Protein AF-A0A920IP19-F1 (afdb_monomer_lite)

pLDDT: mean 80.41, std 13.45, range [38.03, 95.06]

Radius of gyration: 24.09 Å; chains: 1; bounding box: 68×54×55 Å

Sequence (171 aa):
MYKKINLKFLLFSILLLFLLFLPNIFTTSFALTLFSKMGVLIIFSVAYNMLLGQAGLLSFGHAIYFGLAGYASIHILSAINESYLPSLPLILLPFIGAFVGLMLGICIGYLSTKRLGTAFAMISLGFCELVTALTLIFVVFLMVKTAYKLTGLQEMNFLALLMDHKVKFII

Foldseek 3Di:
DDDPDPVVVVVVVVVVVVLVCVCVVDVDPVVVVVSVVVVVVVVVVVVVCCCQPPVLADAPLLVVLLVQLVVQLVVVVVCVVVVNDPDDPNVCSSVSSNVSSVVVCCVLVVVLVVDGHVSSHVSNVVVVVVVVVVVVVVVLVVVVVVCCVPPVDPDDDSVVVVPPCVPPDPD

Secondary structure (DSSP, 8-state):
------HHHHHHHHHHHHHHHHHHH--SHHHHHHHHHHHHHHHHHHHHHHIIIII-----THHHHHHHHHHHHHHHHHHHHTTSS----GGGHHHHHHHHHHHHHHHHHHHHTTS-THHHHHHHHHHHHHHHHHHHHHHHHHHHHHHHHHH------HHHHHHSTT-----

Structure (mmCIF, N/CA/C/O backbone):
data_AF-A0A920IP19-F1
#
_entry.id   AF-A0A920IP19-F1
#
loop_
_atom_site.group_PDB
_atom_site.id
_atom_site.type_symbol
_atom_site.label_atom_id
_atom_site.label_alt_id
_atom_site.label_comp_id
_atom_site.label_asym_id
_atom_site.label_entity_id
_atom_site.label_seq_id
_atom_site.pdbx_PDB_ins_code
_atom_site.Cartn_x
_atom_site.Cartn_y
_atom_site.Cartn_z
_atom_site.occupancy
_atom_site.B_iso_or_equiv
_atom_site.auth_seq_id
_atom_site.auth_comp_id
_atom_site.auth_asym_id
_atom_site.auth_atom_id
_atom_site.pdbx_PDB_model_num
ATOM 1 N N . MET A 1 1 ? -34.176 34.229 25.012 1.00 43.38 1 MET A N 1
ATOM 2 C CA . MET A 1 1 ? -34.260 33.041 24.131 1.00 43.38 1 MET A CA 1
ATOM 3 C C . MET A 1 1 ? -32.846 32.637 23.690 1.00 43.38 1 MET A C 1
ATOM 5 O O . MET A 1 1 ? -32.474 32.844 22.544 1.00 43.38 1 MET A O 1
ATOM 9 N N . TYR A 1 2 ? -32.016 32.125 24.612 1.00 51.53 2 TYR A N 1
ATOM 10 C CA . TYR A 1 2 ? -30.640 31.699 24.305 1.00 51.53 2 TYR A CA 1
ATOM 11 C C . TYR A 1 2 ? -30.655 30.238 23.841 1.00 51.53 2 TYR A C 1
ATOM 13 O O . TYR A 1 2 ? -30.931 29.321 24.612 1.00 51.53 2 TYR A O 1
ATOM 21 N N . LYS A 1 3 ? -30.411 30.039 22.545 1.00 60.28 3 LYS A N 1
ATOM 22 C CA . LYS A 1 3 ? -30.311 28.734 21.886 1.00 60.28 3 LYS A CA 1
ATOM 23 C C . LYS A 1 3 ? -29.105 27.987 22.477 1.00 60.28 3 LYS A C 1
ATOM 25 O O . LYS A 1 3 ? -27.992 28.502 22.404 1.00 60.28 3 LYS A O 1
ATOM 30 N N . LYS A 1 4 ? -29.312 26.799 23.070 1.00 63.22 4 LYS A N 1
ATOM 31 C CA . LYS A 1 4 ? -28.232 25.892 23.517 1.00 63.22 4 LYS A CA 1
ATOM 32 C C . LYS A 1 4 ? -27.395 25.488 22.298 1.00 63.22 4 LYS A C 1
ATOM 34 O O . LYS A 1 4 ? -27.686 24.502 21.628 1.00 63.22 4 LYS A O 1
ATOM 39 N N . ILE A 1 5 ? -26.379 26.280 21.977 1.00 68.62 5 ILE A N 1
ATOM 40 C CA . ILE A 1 5 ? -25.329 25.879 21.047 1.00 68.62 5 ILE A CA 1
ATOM 41 C C . ILE A 1 5 ? -24.581 24.721 21.702 1.00 68.62 5 ILE A C 1
ATOM 43 O O . ILE A 1 5 ? -24.137 24.816 22.847 1.00 68.62 5 ILE A O 1
ATOM 47 N N . ASN A 1 6 ? -24.491 23.598 20.992 1.00 76.19 6 ASN A N 1
ATOM 48 C CA . ASN A 1 6 ? -23.743 22.439 21.453 1.00 76.19 6 ASN A CA 1
ATOM 49 C C . ASN A 1 6 ? -22.265 22.829 21.567 1.00 76.19 6 ASN A C 1
ATOM 51 O O . ASN A 1 6 ? -21.564 22.906 20.561 1.00 76.19 6 ASN A O 1
ATOM 55 N N . LEU A 1 7 ? -21.799 23.056 22.799 1.00 80.06 7 LEU A N 1
ATOM 56 C CA . LEU A 1 7 ? -20.438 23.504 23.114 1.00 80.06 7 LEU A CA 1
ATOM 57 C C . LEU A 1 7 ? -19.366 22.638 22.427 1.00 80.06 7 LEU A C 1
ATOM 59 O O . LEU A 1 7 ? -18.363 23.158 21.958 1.00 80.06 7 LEU A O 1
ATOM 63 N N . LYS A 1 8 ? -19.628 21.331 22.277 1.00 83.44 8 LYS A N 1
ATOM 64 C CA . LYS A 1 8 ? -18.767 20.374 21.560 1.00 83.44 8 LYS A CA 1
ATOM 65 C C . LYS A 1 8 ? -18.594 20.706 20.072 1.00 83.44 8 LYS A C 1
ATOM 67 O O . LYS A 1 8 ? -17.487 20.609 19.559 1.00 83.44 8 LYS A O 1
ATOM 72 N N . PHE A 1 9 ? -19.664 21.120 19.390 1.00 82.06 9 PHE A N 1
ATOM 73 C CA . PHE A 1 9 ? -19.606 21.515 17.978 1.00 82.06 9 PHE A CA 1
ATOM 74 C C . PHE A 1 9 ? -18.869 22.843 17.794 1.00 82.06 9 PHE A C 1
ATOM 76 O O . PHE A 1 9 ? -18.100 22.983 16.847 1.00 82.06 9 PHE A O 1
ATOM 83 N N . LEU A 1 10 ? -19.049 23.788 18.723 1.00 85.44 10 LEU A N 1
ATOM 84 C CA . LEU A 1 10 ? -18.297 25.044 18.727 1.00 85.44 10 LEU A CA 1
ATOM 85 C C . LEU A 1 10 ? -16.789 24.778 18.886 1.00 85.44 10 LEU A C 1
ATOM 87 O O . LEU A 1 10 ? -15.984 25.297 18.119 1.00 85.44 10 LEU A O 1
ATOM 91 N N . LEU A 1 11 ? -16.422 23.918 19.841 1.00 85.69 11 LEU A N 1
ATOM 92 C CA . LEU A 1 11 ? -15.033 23.538 20.112 1.00 85.69 11 LEU A CA 1
ATOM 93 C C . LEU A 1 11 ? -14.391 22.823 18.915 1.00 85.69 11 LEU A C 1
ATOM 95 O O . LEU A 1 11 ? -13.264 23.138 18.545 1.00 85.69 11 LEU A O 1
ATOM 99 N N . PHE A 1 12 ? -15.125 21.913 18.266 1.00 86.06 12 PHE A N 1
ATOM 100 C CA . PHE A 1 12 ? -14.654 21.217 17.067 1.00 86.06 12 PHE A CA 1
ATOM 101 C C . PHE A 1 12 ? -14.458 22.174 15.884 1.00 86.06 12 PHE A C 1
ATOM 103 O O . PHE A 1 12 ? -13.456 22.092 15.181 1.00 86.06 12 PHE A O 1
ATOM 110 N N . SER A 1 13 ? -15.379 23.124 15.695 1.00 83.94 13 SER A N 1
ATOM 111 C CA . SER A 1 13 ? -15.277 24.128 14.632 1.00 83.94 13 SER A CA 1
ATOM 112 C C . SER A 1 13 ? -14.092 25.076 14.837 1.00 83.94 13 SER A C 1
ATOM 114 O O . SER A 1 13 ? -13.433 25.439 13.867 1.00 83.94 13 SER A O 1
ATOM 116 N N . ILE A 1 14 ? -13.803 25.459 16.085 1.00 88.62 14 ILE A N 1
ATOM 117 C CA . ILE A 1 14 ? -12.638 26.285 16.442 1.00 88.62 14 ILE A CA 1
ATOM 118 C C . ILE A 1 14 ? -11.333 25.521 16.196 1.00 88.62 14 ILE A C 1
ATOM 120 O O . ILE A 1 14 ? -10.408 26.069 15.599 1.00 88.62 14 ILE A O 1
ATOM 124 N N . LEU A 1 15 ? -11.273 24.248 16.597 1.00 85.25 15 LEU A N 1
ATOM 125 C CA . LEU A 1 15 ? -10.119 23.381 16.357 1.00 85.25 15 LEU A CA 1
ATOM 126 C C . LEU A 1 15 ? -9.844 23.200 14.855 1.00 85.25 15 LEU A C 1
ATOM 128 O O . LEU A 1 15 ? -8.697 23.288 14.426 1.00 85.25 15 LEU A O 1
ATOM 132 N N . LEU A 1 16 ? -10.892 22.980 14.054 1.00 85.12 16 LEU A N 1
ATOM 133 C CA . LEU A 1 16 ? -10.784 22.810 12.603 1.00 85.12 16 LEU A CA 1
ATOM 134 C C . LEU A 1 16 ? -10.235 24.074 11.929 1.00 85.12 16 LEU A C 1
ATOM 136 O O . LEU A 1 16 ? -9.353 23.996 11.075 1.00 85.12 16 LEU A O 1
ATOM 140 N N . LEU A 1 17 ? -10.736 25.241 12.343 1.00 85.25 17 LEU A N 1
ATOM 141 C CA . LEU A 1 17 ? -10.281 26.525 11.826 1.00 85.25 17 LEU A CA 1
ATOM 142 C C . LEU A 1 17 ? -8.814 26.774 12.202 1.00 85.25 17 LEU A C 1
ATOM 144 O O . LEU A 1 17 ? -8.016 27.139 11.346 1.00 85.25 17 LEU A O 1
ATOM 148 N N . PHE A 1 18 ? -8.428 26.492 13.448 1.00 85.25 18 PHE A N 1
ATOM 149 C CA . PHE A 1 18 ? -7.038 26.593 13.893 1.00 85.25 18 PHE A CA 1
ATOM 150 C C . PHE A 1 18 ? -6.095 25.698 13.068 1.00 85.25 18 PHE A C 1
ATOM 152 O O . PHE A 1 18 ? -5.026 26.142 12.650 1.00 85.25 18 PHE A O 1
ATOM 159 N N . LEU A 1 19 ? -6.512 24.465 12.763 1.00 81.81 19 LEU A N 1
ATOM 160 C CA . LEU A 1 19 ? -5.724 23.521 11.967 1.00 81.81 19 LEU A CA 1
ATOM 161 C C . LEU A 1 19 ? -5.534 23.981 10.507 1.00 81.81 19 LEU A C 1
ATOM 163 O O . LEU A 1 19 ? -4.466 23.771 9.937 1.00 81.81 19 LEU A O 1
ATOM 167 N N . LEU A 1 20 ? -6.543 24.633 9.916 1.00 82.38 20 LEU A N 1
ATOM 168 C CA . LEU A 1 20 ? -6.489 25.192 8.556 1.00 82.38 20 LEU A CA 1
ATOM 169 C C . LEU A 1 20 ? -5.565 26.411 8.445 1.00 82.38 20 LEU A C 1
ATOM 171 O O . LEU A 1 20 ? -4.951 26.618 7.401 1.00 82.38 20 LEU A O 1
ATOM 175 N N . PHE A 1 21 ? -5.451 27.206 9.509 1.00 83.75 21 PHE A N 1
ATOM 176 C CA . PHE A 1 21 ? -4.570 28.377 9.543 1.00 83.75 21 PHE A CA 1
ATOM 177 C C . PHE A 1 21 ? -3.110 28.036 9.872 1.00 83.75 21 PHE A C 1
ATOM 179 O O . PHE A 1 21 ? -2.212 28.810 9.538 1.00 83.75 21 PHE A O 1
ATOM 186 N N . LEU A 1 22 ? -2.849 26.868 10.464 1.00 76.69 22 LEU A N 1
ATOM 187 C CA . LEU A 1 22 ? -1.506 26.408 10.821 1.00 76.69 22 LEU A CA 1
ATOM 188 C C . LEU A 1 22 ? -0.469 26.403 9.675 1.00 76.69 22 LEU A C 1
ATOM 190 O O . LEU A 1 22 ? 0.633 26.910 9.898 1.00 76.69 22 LEU A O 1
ATOM 194 N N . PRO A 1 23 ? -0.762 25.896 8.456 1.00 79.50 23 PRO A N 1
ATOM 195 C CA . PRO A 1 23 ? 0.212 25.904 7.359 1.00 79.50 23 PRO A CA 1
ATOM 196 C C . PRO A 1 23 ? 0.594 27.313 6.885 1.00 79.50 23 PRO A C 1
ATOM 198 O O . PRO A 1 23 ? 1.633 27.471 6.256 1.00 79.50 23 PRO A O 1
ATOM 201 N N . ASN A 1 24 ? -0.207 28.336 7.195 1.00 78.06 24 ASN A N 1
ATOM 202 C CA . ASN A 1 24 ? 0.065 29.714 6.785 1.00 78.06 24 ASN A CA 1
ATOM 203 C C . ASN A 1 24 ? 1.018 30.449 7.753 1.00 78.06 24 ASN A C 1
ATOM 205 O O . ASN A 1 24 ? 1.578 31.484 7.407 1.00 78.06 24 ASN A O 1
ATOM 209 N N . ILE A 1 25 ? 1.202 29.919 8.969 1.00 78.50 25 ILE A N 1
ATOM 210 C CA . ILE A 1 25 ? 2.067 30.493 10.016 1.00 78.50 25 ILE A CA 1
ATOM 211 C C . ILE A 1 25 ? 3.490 29.921 9.913 1.00 78.50 25 ILE A C 1
ATOM 213 O O . ILE A 1 25 ? 4.471 30.617 10.173 1.00 78.50 25 ILE A O 1
ATOM 217 N N . PHE A 1 26 ? 3.615 28.655 9.507 1.00 74.00 26 PHE A N 1
ATOM 218 C CA . PHE A 1 26 ? 4.893 27.962 9.368 1.00 74.00 26 PHE A CA 1
ATOM 219 C C . PHE A 1 26 ? 5.327 27.910 7.900 1.00 74.00 26 PHE A C 1
ATOM 221 O O . PHE A 1 26 ? 4.956 26.993 7.177 1.00 74.00 26 PHE A O 1
ATOM 228 N N . THR A 1 27 ? 6.141 28.873 7.460 1.00 77.25 27 THR A N 1
ATOM 229 C CA . THR A 1 27 ? 6.584 29.003 6.055 1.00 77.25 27 THR A CA 1
ATOM 230 C C . THR A 1 27 ? 7.802 28.144 5.689 1.00 77.25 27 THR A C 1
ATOM 232 O O . THR A 1 27 ? 8.119 27.986 4.512 1.00 77.25 27 THR A O 1
ATOM 235 N N . THR A 1 28 ? 8.490 27.551 6.669 1.00 86.69 28 THR A N 1
ATOM 236 C CA . THR A 1 28 ?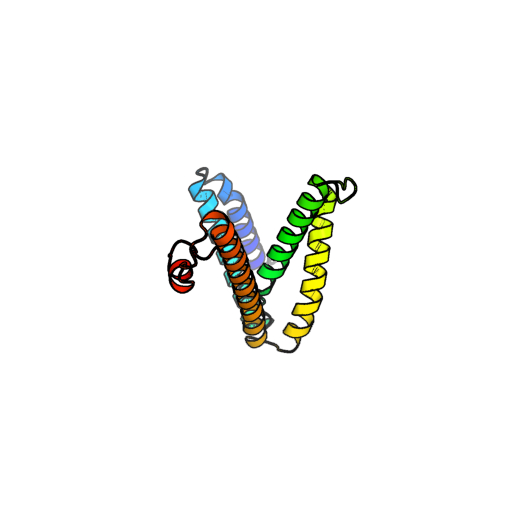 9.669 26.705 6.427 1.00 86.69 28 THR A CA 1
ATOM 237 C C . THR A 1 28 ? 9.266 25.306 5.946 1.00 86.69 28 THR A C 1
ATOM 239 O O . THR A 1 28 ? 8.513 24.607 6.626 1.00 86.69 28 THR A O 1
ATOM 242 N N . SER A 1 29 ? 9.845 24.829 4.836 1.00 85.19 29 SER A N 1
ATOM 243 C CA . SER A 1 29 ? 9.538 23.514 4.235 1.00 85.19 29 SER A CA 1
ATOM 244 C C . SER A 1 29 ? 9.690 22.329 5.200 1.00 85.19 29 SER A C 1
ATOM 246 O O . SER A 1 29 ? 8.919 21.368 5.145 1.00 85.19 29 SER A O 1
ATOM 248 N N . PHE A 1 30 ? 10.655 22.400 6.123 1.00 88.31 30 PHE A N 1
ATOM 249 C CA . PHE A 1 30 ? 10.835 21.391 7.170 1.00 88.31 30 PHE A CA 1
ATOM 250 C C . PHE A 1 30 ? 9.640 21.342 8.133 1.00 88.31 30 PHE A C 1
ATOM 252 O O . PHE A 1 30 ? 9.115 20.264 8.401 1.00 88.31 30 PHE A O 1
ATOM 259 N N . ALA A 1 31 ? 9.165 22.504 8.595 1.00 87.19 31 ALA A N 1
ATOM 260 C CA . ALA A 1 31 ? 8.040 22.601 9.521 1.00 87.19 31 ALA A CA 1
ATOM 261 C C . ALA A 1 31 ? 6.734 22.096 8.883 1.00 87.19 31 ALA A C 1
ATOM 263 O O . ALA A 1 31 ? 6.013 21.323 9.509 1.00 87.19 31 ALA A O 1
ATOM 264 N N . LEU A 1 32 ? 6.477 22.431 7.612 1.00 88.31 32 LEU A N 1
ATOM 265 C CA . LEU A 1 32 ? 5.337 21.908 6.841 1.00 88.31 32 LEU A CA 1
ATOM 266 C C . LEU A 1 32 ? 5.384 20.380 6.673 1.00 88.31 32 LEU A C 1
ATOM 268 O O . LEU A 1 32 ? 4.370 19.690 6.824 1.00 88.31 32 LEU A O 1
ATOM 272 N N . THR A 1 33 ? 6.564 19.824 6.395 1.00 90.94 33 THR A N 1
ATOM 273 C CA . THR A 1 33 ? 6.738 18.370 6.247 1.00 90.94 33 THR A CA 1
ATOM 274 C C . THR A 1 33 ? 6.541 17.641 7.577 1.00 90.94 33 THR A C 1
ATOM 276 O O . THR A 1 33 ? 5.947 16.566 7.624 1.00 90.94 33 THR A O 1
ATOM 279 N N . LEU A 1 34 ? 7.026 18.220 8.675 1.00 91.19 34 LEU A N 1
ATOM 280 C CA . LEU A 1 34 ? 6.887 17.637 10.007 1.00 91.19 34 LEU A CA 1
ATOM 281 C C . LEU A 1 34 ? 5.430 17.719 10.485 1.00 91.19 34 LEU A C 1
ATOM 283 O O . LEU A 1 34 ? 4.890 16.724 10.963 1.00 91.19 34 LEU A O 1
ATOM 287 N N . PHE A 1 35 ? 4.763 18.853 10.256 1.00 88.44 35 PHE A N 1
ATOM 288 C CA . PHE A 1 35 ? 3.350 19.039 10.579 1.00 88.44 35 PHE A CA 1
ATOM 289 C C . PHE A 1 35 ? 2.442 18.067 9.815 1.00 88.44 35 PHE A C 1
ATOM 291 O O . PHE A 1 35 ? 1.606 17.396 10.420 1.00 88.44 35 PHE A O 1
ATOM 298 N N . SER A 1 36 ? 2.643 17.924 8.502 1.00 89.88 36 SER A N 1
ATOM 299 C CA . SER A 1 36 ? 1.893 16.951 7.694 1.00 89.88 36 SER A CA 1
ATOM 300 C C . SER A 1 36 ? 2.127 15.513 8.162 1.00 89.88 36 SER A C 1
ATOM 302 O O . SER A 1 36 ? 1.164 14.767 8.333 1.00 89.88 36 SER A O 1
ATOM 304 N N . LYS A 1 37 ? 3.374 15.128 8.465 1.00 92.12 37 LYS A N 1
ATOM 305 C CA . LYS A 1 37 ? 3.689 13.803 9.024 1.00 92.12 37 LYS A CA 1
ATOM 306 C C . LYS A 1 37 ? 3.022 13.559 10.380 1.00 92.12 37 LYS A C 1
ATOM 308 O O . LYS A 1 37 ? 2.449 12.492 10.579 1.00 92.12 37 LYS A O 1
ATOM 313 N N . MET A 1 38 ? 3.057 14.529 11.294 1.00 92.94 38 MET A N 1
ATOM 314 C CA . MET A 1 38 ? 2.366 14.432 12.585 1.00 92.94 38 MET A CA 1
ATOM 315 C C . MET A 1 38 ? 0.854 14.283 12.403 1.00 92.94 38 MET A C 1
ATOM 317 O O . MET A 1 38 ? 0.254 13.414 13.027 1.00 92.94 38 MET A O 1
ATOM 321 N N . GLY A 1 39 ? 0.244 15.076 11.516 1.00 91.69 39 GLY A N 1
ATOM 322 C CA . GLY A 1 39 ? -1.182 14.978 11.202 1.00 91.69 39 GLY A CA 1
ATOM 323 C C . GLY A 1 39 ? -1.566 13.599 10.666 1.00 91.69 39 GLY A C 1
ATOM 324 O O . GLY A 1 39 ? -2.509 12.985 11.164 1.00 91.69 39 GLY A O 1
ATOM 325 N N . VAL A 1 40 ? -0.789 13.069 9.715 1.00 93.75 40 VAL A N 1
ATOM 326 C CA . VAL A 1 40 ? -0.979 11.709 9.191 1.00 93.75 40 VAL A CA 1
ATOM 327 C C . VAL A 1 40 ? -0.852 10.667 10.307 1.00 93.75 40 VAL A C 1
ATOM 329 O O . VAL A 1 40 ? -1.709 9.795 10.398 1.00 93.75 40 VAL A O 1
ATOM 332 N N . LEU A 1 41 ? 0.142 10.774 11.196 1.00 95.06 41 LEU A N 1
ATOM 333 C CA . LEU A 1 41 ? 0.331 9.841 12.317 1.00 95.06 41 LEU A CA 1
ATOM 334 C C . LEU A 1 41 ? -0.792 9.909 13.364 1.00 95.06 41 LEU A C 1
ATOM 336 O O . LEU A 1 41 ? -1.184 8.874 13.900 1.00 95.06 41 LEU A O 1
ATOM 340 N N . ILE A 1 42 ? -1.341 11.095 13.640 1.00 93.88 42 ILE A N 1
ATOM 341 C CA . ILE A 1 42 ? -2.490 11.262 14.544 1.00 93.88 42 ILE A CA 1
ATOM 342 C C . ILE A 1 42 ? -3.722 10.572 13.953 1.00 93.88 42 ILE A C 1
ATOM 344 O O . ILE A 1 42 ? -4.357 9.763 14.629 1.00 93.88 42 ILE A O 1
ATOM 348 N N . ILE A 1 43 ? -4.039 10.853 12.685 1.00 93.00 43 ILE A N 1
ATOM 349 C CA . ILE A 1 43 ? -5.183 10.244 11.991 1.00 93.00 43 ILE A CA 1
ATOM 350 C C . ILE A 1 43 ? -4.998 8.727 11.903 1.00 93.00 43 ILE A C 1
ATOM 352 O O . ILE A 1 43 ? -5.932 7.976 12.174 1.00 93.00 43 ILE A O 1
ATOM 356 N N . PHE A 1 44 ? -3.783 8.276 11.592 1.00 91.56 44 PHE A N 1
ATOM 357 C CA . PHE A 1 44 ? -3.415 6.866 11.573 1.00 91.56 44 PHE A CA 1
ATOM 358 C C . PHE A 1 44 ? -3.643 6.211 12.939 1.00 91.56 44 PHE A C 1
ATOM 360 O O . PHE A 1 44 ? -4.327 5.201 13.015 1.00 91.56 44 PHE A O 1
ATOM 367 N N . SER A 1 45 ? -3.168 6.808 14.033 1.00 92.75 45 SER A N 1
ATOM 368 C CA . SER A 1 45 ? -3.360 6.276 15.390 1.00 92.75 45 SER A CA 1
ATOM 369 C C . SER A 1 45 ? -4.844 6.146 15.764 1.00 92.75 45 SER A C 1
ATOM 371 O O . SER A 1 45 ? -5.284 5.098 16.239 1.00 92.75 45 SER A O 1
ATOM 373 N N . VAL A 1 46 ? -5.655 7.170 15.468 1.00 93.19 46 VAL A N 1
ATOM 374 C CA . VAL A 1 46 ? -7.108 7.145 15.717 1.00 93.19 46 VAL A CA 1
ATOM 375 C C . VAL A 1 46 ? -7.805 6.079 14.866 1.00 93.19 46 VAL A C 1
ATOM 377 O O . VAL A 1 46 ? -8.630 5.324 15.385 1.00 93.19 46 VAL A O 1
ATOM 380 N N . ALA A 1 47 ? -7.452 5.972 13.583 1.00 90.69 47 ALA A N 1
ATOM 381 C CA . ALA A 1 47 ? -7.985 4.947 12.691 1.00 90.69 47 ALA A CA 1
ATOM 382 C C . ALA A 1 47 ? -7.610 3.534 13.160 1.00 90.69 47 ALA A C 1
ATOM 384 O O . ALA A 1 47 ? -8.465 2.653 13.164 1.00 90.69 47 ALA A O 1
ATOM 385 N N . TYR A 1 48 ? -6.374 3.316 13.620 1.00 87.12 48 TYR A N 1
ATOM 386 C CA . TYR A 1 48 ? -5.928 2.029 14.164 1.00 87.12 48 TYR A CA 1
ATOM 387 C C . TYR A 1 48 ? -6.672 1.668 15.443 1.00 87.12 48 TYR A C 1
ATOM 389 O O . TYR A 1 48 ? -7.089 0.523 15.602 1.00 87.12 48 TYR A O 1
ATOM 397 N N . ASN A 1 49 ? -6.904 2.644 16.321 1.00 89.19 49 ASN A N 1
ATOM 398 C CA . ASN A 1 49 ? -7.702 2.443 17.523 1.00 89.19 49 ASN A CA 1
ATOM 399 C C . ASN A 1 49 ? -9.153 2.048 17.190 1.00 89.19 49 ASN A C 1
ATOM 401 O O . ASN A 1 49 ? -9.700 1.144 17.814 1.00 89.19 49 ASN A O 1
ATOM 405 N N . MET A 1 50 ? -9.772 2.655 16.172 1.00 87.44 50 MET A N 1
ATOM 406 C CA . MET A 1 50 ? -11.110 2.253 15.712 1.00 87.44 50 MET A CA 1
ATOM 407 C C . MET A 1 50 ? -11.115 0.886 15.010 1.00 87.44 50 MET A C 1
ATOM 409 O O . MET A 1 50 ? -12.009 0.068 15.245 1.00 87.44 50 MET A O 1
ATOM 413 N N . LEU A 1 51 ? -10.111 0.610 14.175 1.00 85.44 51 LEU A N 1
ATOM 414 C CA . LEU A 1 51 ? -10.000 -0.644 13.431 1.00 85.44 51 LEU A CA 1
ATOM 415 C C . LEU A 1 51 ? -9.728 -1.841 14.344 1.00 85.44 51 LEU A C 1
ATOM 417 O O . LEU A 1 51 ? -10.291 -2.905 14.107 1.00 85.44 51 LEU A O 1
ATOM 421 N N . LEU A 1 52 ? -8.916 -1.681 15.392 1.00 81.19 52 LEU A N 1
ATOM 422 C CA . LEU A 1 52 ? -8.664 -2.725 16.391 1.00 81.19 52 LEU A CA 1
ATOM 423 C C . LEU A 1 52 ? -9.754 -2.784 17.468 1.00 81.19 52 LEU A C 1
ATOM 425 O O . LEU A 1 52 ? -10.064 -3.870 17.948 1.00 81.19 52 LEU A O 1
ATOM 429 N N . GLY A 1 53 ? -10.343 -1.643 17.834 1.00 77.75 53 GLY A N 1
ATOM 430 C CA . GLY A 1 53 ? -11.306 -1.554 18.931 1.00 77.75 53 GLY A CA 1
ATOM 431 C C . GLY A 1 53 ? -12.744 -1.926 18.564 1.00 77.75 53 GLY A C 1
ATOM 432 O O . GLY A 1 53 ? -13.428 -2.545 19.371 1.00 77.75 53 GLY A O 1
ATOM 433 N N . GLN A 1 54 ? -13.225 -1.551 17.373 1.00 75.62 54 GLN A N 1
ATOM 434 C CA . GLN A 1 54 ? -14.642 -1.697 16.994 1.00 75.62 54 GLN A CA 1
ATOM 435 C C . GLN A 1 54 ? -14.848 -2.522 15.720 1.00 75.62 54 GLN A C 1
ATOM 437 O O . GLN A 1 54 ? -15.806 -3.287 15.647 1.00 75.62 54 GLN A O 1
ATOM 442 N N . ALA A 1 55 ? -13.969 -2.385 14.721 1.00 76.50 55 ALA A N 1
ATOM 443 C CA . ALA A 1 55 ? -14.119 -3.100 13.450 1.00 76.50 55 ALA A CA 1
ATOM 444 C C . ALA A 1 55 ? -13.466 -4.494 13.451 1.00 76.50 55 ALA A C 1
ATOM 446 O O . ALA A 1 55 ? -13.913 -5.380 12.731 1.00 76.50 55 ALA A O 1
ATOM 447 N N . GLY A 1 56 ? -12.391 -4.690 14.220 1.00 73.12 56 GLY A N 1
ATOM 448 C CA . GLY A 1 56 ? -11.615 -5.931 14.252 1.00 73.12 56 GLY A CA 1
ATOM 449 C C . GLY A 1 56 ? -11.001 -6.340 12.904 1.00 73.12 56 GLY A C 1
ATOM 450 O O . GLY A 1 56 ? -10.704 -7.513 12.715 1.00 73.12 56 GLY A O 1
ATOM 451 N N . LEU A 1 57 ? -10.837 -5.428 11.941 1.00 81.50 57 LEU A N 1
ATOM 452 C CA . LEU A 1 57 ? -10.475 -5.747 10.549 1.00 81.50 57 LEU A CA 1
ATOM 453 C C . LEU A 1 57 ? -9.343 -4.849 10.032 1.00 81.50 57 LEU A C 1
ATOM 455 O O . LEU A 1 57 ? -9.501 -4.083 9.084 1.00 81.50 57 LEU A O 1
ATOM 459 N N . LEU A 1 58 ? -8.174 -4.938 10.661 1.00 84.62 58 LEU A N 1
ATOM 460 C CA . LEU A 1 58 ? -6.973 -4.228 10.218 1.00 84.62 58 LEU A CA 1
ATOM 461 C C . LEU A 1 58 ? -6.281 -4.997 9.072 1.00 84.62 58 LEU A C 1
ATOM 463 O O . LEU A 1 58 ? -5.875 -6.137 9.280 1.00 84.62 58 LEU A O 1
ATOM 467 N N . SER A 1 59 ? -6.126 -4.398 7.882 1.00 84.94 59 SER A N 1
ATOM 468 C CA . SER A 1 59 ? -5.457 -5.036 6.728 1.00 84.94 59 SER A CA 1
ATOM 469 C C . SER A 1 59 ? -4.201 -4.293 6.281 1.00 84.94 59 SER A C 1
ATOM 471 O O . SER A 1 59 ? -4.274 -3.119 5.912 1.00 84.94 59 SER A O 1
ATOM 473 N N . PHE A 1 60 ? -3.080 -5.009 6.188 1.00 83.31 60 PHE A N 1
ATOM 474 C CA . PHE A 1 60 ? -1.816 -4.490 5.652 1.00 83.31 60 PHE A CA 1
ATOM 475 C C . PHE A 1 60 ? -1.567 -4.864 4.182 1.00 83.31 60 PHE A C 1
ATOM 477 O O . PHE A 1 60 ? -0.621 -4.371 3.573 1.00 83.31 60 PHE A O 1
ATOM 484 N N . GLY A 1 61 ? -2.438 -5.680 3.578 1.00 84.31 61 GLY A N 1
ATOM 485 C CA . GLY A 1 61 ? -2.245 -6.223 2.224 1.00 84.31 61 GLY A CA 1
ATOM 486 C C . GLY A 1 61 ? -2.276 -5.186 1.094 1.00 84.31 61 GLY A C 1
ATOM 487 O O . GLY A 1 61 ? -1.876 -5.488 -0.027 1.00 84.31 61 GLY A O 1
ATOM 488 N N . HIS A 1 62 ? -2.711 -3.955 1.380 1.00 88.00 62 HIS A N 1
ATOM 489 C CA . HIS A 1 62 ? -2.801 -2.864 0.406 1.00 88.00 62 HIS A CA 1
ATOM 490 C C . HIS A 1 62 ? -1.473 -2.591 -0.315 1.00 88.00 62 HIS A C 1
ATOM 492 O O . HIS A 1 62 ? -1.482 -2.301 -1.511 1.00 88.00 62 HIS A O 1
ATOM 498 N N . ALA A 1 63 ? -0.339 -2.741 0.378 1.00 90.94 63 ALA A N 1
ATOM 499 C CA . ALA A 1 63 ? 0.988 -2.525 -0.197 1.00 90.94 63 ALA A CA 1
ATOM 500 C C . ALA A 1 63 ? 1.270 -3.448 -1.396 1.00 90.94 63 ALA A C 1
ATOM 502 O O . ALA A 1 63 ? 1.799 -3.001 -2.412 1.00 90.94 63 ALA A O 1
ATOM 503 N N . ILE A 1 64 ? 0.845 -4.713 -1.317 1.00 92.31 64 ILE A N 1
ATOM 504 C CA . ILE A 1 64 ? 1.042 -5.705 -2.383 1.00 92.31 64 ILE A CA 1
ATOM 505 C C . ILE A 1 64 ? 0.270 -5.304 -3.639 1.00 92.31 64 ILE A C 1
ATOM 507 O O . ILE A 1 64 ? 0.812 -5.357 -4.742 1.00 92.31 64 ILE A O 1
ATOM 511 N N . TYR A 1 65 ? -0.995 -4.900 -3.480 1.00 91.31 65 TYR A N 1
ATOM 512 C CA . TYR A 1 65 ? -1.859 -4.568 -4.614 1.00 91.31 65 TYR A CA 1
ATOM 513 C C . TYR A 1 65 ? -1.353 -3.328 -5.350 1.00 91.31 65 TYR A C 1
ATOM 515 O O . TYR A 1 65 ? -1.313 -3.330 -6.577 1.00 91.31 65 TYR A O 1
ATOM 523 N N . PHE A 1 66 ? -0.909 -2.300 -4.616 1.00 91.00 66 PHE A N 1
ATOM 524 C CA . PHE A 1 66 ? -0.298 -1.113 -5.217 1.00 91.00 66 PHE A CA 1
ATOM 525 C C . PHE A 1 66 ? 1.042 -1.428 -5.889 1.00 91.00 66 PHE A C 1
ATOM 527 O O . PHE A 1 66 ? 1.280 -0.970 -7.007 1.00 91.00 66 PHE A O 1
ATOM 534 N N . GLY A 1 67 ? 1.889 -2.242 -5.253 1.00 90.88 67 GLY A N 1
ATOM 535 C CA . GLY A 1 67 ? 3.173 -2.655 -5.819 1.00 90.88 67 GLY A CA 1
ATOM 536 C C . GLY A 1 67 ? 3.015 -3.415 -7.138 1.00 90.88 67 GLY A C 1
ATOM 537 O O . GLY A 1 67 ? 3.627 -3.052 -8.142 1.00 90.88 67 GLY A O 1
ATOM 538 N N . LEU A 1 68 ? 2.140 -4.426 -7.168 1.00 91.38 68 LEU A N 1
ATOM 539 C CA . LEU A 1 68 ? 1.888 -5.227 -8.371 1.00 91.38 68 LEU A CA 1
ATOM 540 C C . LEU A 1 68 ? 1.146 -4.441 -9.460 1.00 91.38 68 LEU A C 1
ATOM 542 O O . LEU A 1 68 ? 1.475 -4.593 -10.635 1.00 91.38 68 LEU A O 1
ATOM 546 N N . ALA A 1 69 ? 0.211 -3.555 -9.100 1.00 92.75 69 ALA A N 1
ATOM 547 C CA . ALA A 1 69 ? -0.445 -2.652 -10.050 1.00 92.75 69 ALA A CA 1
ATOM 548 C C . ALA A 1 69 ? 0.555 -1.702 -10.734 1.00 92.75 69 ALA A C 1
ATOM 550 O O . ALA A 1 69 ? 0.498 -1.502 -11.951 1.00 92.75 69 ALA A O 1
ATOM 551 N N . GLY A 1 70 ? 1.495 -1.138 -9.967 1.00 91.88 70 GLY A N 1
ATOM 552 C CA . GLY A 1 70 ? 2.569 -0.296 -10.493 1.00 91.88 70 GLY A CA 1
ATOM 553 C C . GLY A 1 70 ? 3.527 -1.077 -11.392 1.00 91.88 70 GLY A C 1
ATOM 554 O O . GLY A 1 70 ? 3.812 -0.645 -12.509 1.00 91.88 70 GLY A O 1
ATOM 555 N N . TYR A 1 71 ? 3.956 -2.263 -10.950 1.00 90.31 71 TYR A N 1
ATOM 556 C CA . TYR A 1 71 ? 4.812 -3.149 -11.740 1.00 90.31 71 TYR A CA 1
ATOM 557 C C . TYR A 1 71 ? 4.163 -3.534 -13.076 1.00 90.31 71 TYR A C 1
ATOM 559 O O . TYR A 1 71 ? 4.791 -3.404 -14.125 1.00 90.31 71 TYR A O 1
ATOM 567 N N . ALA A 1 72 ? 2.886 -3.928 -13.060 1.00 90.56 72 ALA A N 1
ATOM 568 C CA . ALA A 1 72 ? 2.140 -4.251 -14.271 1.00 90.56 72 ALA A CA 1
ATOM 569 C C . ALA A 1 72 ? 2.019 -3.041 -15.212 1.00 90.56 72 ALA A C 1
ATOM 571 O O . ALA A 1 72 ? 2.209 -3.184 -16.418 1.00 90.56 72 ALA A O 1
ATOM 572 N N . SER A 1 73 ? 1.773 -1.843 -14.670 1.00 90.69 73 SER A N 1
ATOM 573 C CA . SER A 1 73 ? 1.689 -0.610 -15.467 1.00 90.69 73 SER A CA 1
ATOM 574 C C . SER A 1 73 ? 3.002 -0.311 -16.196 1.00 90.69 73 SER A C 1
ATOM 576 O O . SER A 1 73 ? 2.995 -0.026 -17.392 1.00 90.69 73 SER A O 1
ATOM 578 N N . ILE A 1 74 ? 4.139 -0.420 -15.500 1.00 89.50 74 ILE A N 1
ATOM 579 C CA . ILE A 1 74 ? 5.468 -0.194 -16.086 1.00 89.50 74 ILE A CA 1
ATOM 580 C C . ILE A 1 74 ? 5.811 -1.292 -17.097 1.00 89.50 74 ILE A C 1
ATOM 582 O O . ILE A 1 74 ? 6.358 -0.998 -18.157 1.00 89.50 74 ILE A O 1
ATOM 586 N N . HIS A 1 75 ? 5.467 -2.549 -16.811 1.00 87.25 75 HIS A N 1
ATOM 587 C CA . HIS A 1 75 ? 5.724 -3.654 -17.730 1.00 87.25 75 HIS A CA 1
ATOM 588 C C . HIS A 1 75 ? 4.962 -3.487 -19.052 1.00 87.25 75 HIS A C 1
ATOM 590 O O . HIS A 1 75 ? 5.535 -3.660 -20.125 1.00 87.25 75 HIS A O 1
ATOM 596 N N . ILE A 1 76 ? 3.699 -3.061 -18.989 1.00 86.06 76 ILE A N 1
ATOM 597 C CA . ILE A 1 76 ? 2.896 -2.752 -20.178 1.00 86.06 76 ILE A CA 1
ATOM 598 C C . ILE A 1 76 ? 3.479 -1.557 -20.933 1.00 86.06 76 ILE A C 1
ATOM 600 O O . ILE A 1 76 ? 3.571 -1.599 -22.157 1.00 86.06 76 ILE A O 1
ATOM 604 N N . LEU A 1 77 ? 3.941 -0.524 -20.223 1.00 86.19 77 LEU A N 1
ATOM 605 C CA . LEU A 1 77 ? 4.630 0.603 -20.852 1.00 86.19 77 LEU A CA 1
ATOM 606 C C . LEU A 1 77 ? 5.899 0.159 -21.592 1.00 86.19 77 LEU A C 1
ATOM 608 O O . LEU A 1 77 ? 6.154 0.620 -22.702 1.00 86.19 77 LEU A O 1
ATOM 612 N N . SER A 1 78 ? 6.674 -0.757 -21.009 1.00 84.75 78 SER A N 1
ATOM 613 C CA . SER A 1 78 ? 7.853 -1.342 -21.655 1.00 84.75 78 SER A CA 1
ATOM 614 C C . SER A 1 78 ? 7.477 -2.133 -22.911 1.00 84.75 78 SER A C 1
ATOM 616 O O . SER A 1 78 ? 8.105 -1.955 -23.949 1.00 84.75 78 SER A O 1
ATOM 618 N N . ALA A 1 79 ? 6.410 -2.938 -22.858 1.00 82.62 79 ALA A N 1
ATOM 619 C CA . ALA A 1 79 ? 5.920 -3.700 -24.010 1.00 82.62 79 ALA A CA 1
ATOM 620 C C . ALA A 1 79 ? 5.421 -2.802 -25.161 1.00 82.62 79 ALA A C 1
ATOM 622 O O . ALA A 1 79 ? 5.599 -3.138 -26.331 1.00 82.62 79 ALA A O 1
ATOM 623 N N . ILE A 1 80 ? 4.831 -1.643 -24.844 1.00 83.12 80 ILE A N 1
ATOM 624 C CA . ILE A 1 80 ? 4.444 -0.633 -25.842 1.00 83.12 80 ILE A CA 1
ATOM 625 C C . ILE A 1 80 ? 5.694 -0.023 -26.499 1.00 83.12 80 ILE A C 1
ATOM 627 O O . ILE A 1 80 ? 5.735 0.110 -27.720 1.00 83.12 80 ILE A O 1
ATOM 631 N N . ASN A 1 81 ? 6.728 0.309 -25.716 1.00 80.00 81 ASN A N 1
ATOM 632 C CA . ASN A 1 81 ? 7.978 0.877 -26.241 1.00 80.00 81 ASN A CA 1
ATOM 633 C C . ASN A 1 81 ? 8.738 -0.097 -27.157 1.00 80.00 81 ASN A C 1
ATOM 635 O O . ASN A 1 81 ? 9.316 0.323 -28.156 1.00 80.00 81 ASN A O 1
ATOM 639 N N . GLU A 1 82 ? 8.702 -1.398 -26.863 1.00 77.62 82 GLU A N 1
ATOM 640 C CA . GLU A 1 82 ? 9.303 -2.441 -27.706 1.00 77.62 82 GLU A CA 1
ATOM 641 C C . GLU A 1 82 ? 8.436 -2.825 -28.926 1.00 77.62 82 GLU A C 1
ATOM 643 O O . GLU A 1 82 ? 8.745 -3.782 -29.630 1.00 77.62 82 GLU A O 1
ATOM 648 N N . SER A 1 83 ? 7.378 -2.058 -29.229 1.00 67.31 83 SER A N 1
ATOM 649 C CA . SER A 1 83 ? 6.474 -2.252 -30.380 1.00 67.31 83 SER A CA 1
ATOM 650 C C . SER A 1 83 ? 5.649 -3.552 -30.362 1.00 67.31 83 SER A C 1
ATOM 652 O O . SER A 1 83 ? 5.099 -3.940 -31.392 1.00 67.31 83 SER A O 1
ATOM 654 N N . TYR A 1 84 ? 5.509 -4.216 -29.207 1.00 61.62 84 TYR A N 1
ATOM 655 C CA . TYR A 1 84 ? 4.688 -5.429 -29.065 1.00 61.62 84 TYR A CA 1
ATOM 656 C C . TYR A 1 84 ? 3.182 -5.140 -28.926 1.00 61.62 84 TYR A C 1
ATOM 658 O O . TYR A 1 84 ? 2.369 -6.026 -29.187 1.00 61.62 84 TYR A O 1
ATOM 666 N N . LEU A 1 85 ? 2.791 -3.925 -28.520 1.00 65.12 85 LEU A N 1
ATOM 667 C CA . LEU A 1 85 ? 1.393 -3.521 -28.313 1.00 65.12 85 LEU A CA 1
ATOM 668 C C . LEU A 1 85 ? 1.054 -2.210 -29.054 1.00 65.12 85 LEU A C 1
ATOM 670 O O . LEU A 1 85 ? 1.928 -1.354 -29.204 1.00 65.12 85 LEU A O 1
ATOM 674 N N . PRO A 1 86 ? -0.215 -2.009 -29.470 1.00 69.94 86 PRO A N 1
ATOM 675 C CA . PRO A 1 86 ? -0.653 -0.754 -30.069 1.00 69.94 86 PRO A CA 1
ATOM 676 C C . PRO A 1 86 ? -0.537 0.411 -29.075 1.00 69.94 86 PRO A C 1
ATOM 678 O O . PRO A 1 86 ? -0.668 0.231 -27.862 1.00 69.94 86 PRO A O 1
ATOM 681 N N . SER A 1 87 ? -0.296 1.612 -29.606 1.00 66.94 87 SER A N 1
ATOM 682 C CA . SER A 1 87 ? -0.082 2.848 -28.850 1.00 66.94 87 SER A CA 1
ATOM 683 C C . SER A 1 87 ? -1.293 3.198 -27.983 1.00 66.94 87 SER A C 1
ATOM 685 O O . SER A 1 87 ? -2.283 3.778 -28.427 1.00 66.94 87 SER A O 1
ATOM 687 N N . LEU A 1 88 ? -1.206 2.835 -26.707 1.00 70.19 88 LEU A N 1
ATOM 688 C CA . LEU A 1 88 ? -2.245 3.092 -25.723 1.00 70.19 88 LEU A CA 1
ATOM 689 C C . LEU A 1 88 ? -1.996 4.465 -25.065 1.00 70.19 88 LEU A C 1
ATOM 691 O O . LEU A 1 88 ? -0.860 4.751 -24.678 1.00 70.19 88 LEU A O 1
ATOM 695 N N . PRO A 1 89 ? -3.014 5.335 -24.922 1.00 77.12 89 PRO A N 1
ATOM 696 C CA . PRO A 1 89 ? -2.865 6.607 -24.219 1.00 77.12 89 PRO A CA 1
ATOM 697 C C . PRO A 1 89 ? -2.334 6.418 -22.791 1.00 77.12 89 PRO A C 1
ATOM 699 O O . PRO A 1 89 ? -2.868 5.603 -22.037 1.00 77.12 89 PRO A O 1
ATOM 702 N N . LEU A 1 90 ? -1.347 7.227 -22.378 1.00 79.81 90 LEU A N 1
ATOM 703 C CA . LEU A 1 90 ? -0.736 7.148 -21.037 1.00 79.81 90 LEU A CA 1
ATOM 704 C C . LEU A 1 90 ? -1.764 7.270 -19.896 1.00 79.81 90 LEU A C 1
ATOM 706 O O . LEU A 1 90 ? -1.558 6.730 -18.815 1.00 79.81 90 LEU A O 1
ATOM 710 N N . ILE A 1 91 ? -2.888 7.943 -20.143 1.00 84.69 91 ILE A N 1
ATOM 711 C CA . ILE A 1 91 ? -3.989 8.123 -19.185 1.00 84.69 91 ILE A CA 1
ATOM 712 C C . ILE A 1 91 ? -4.720 6.809 -18.861 1.00 84.69 91 ILE A C 1
ATOM 714 O O . ILE A 1 91 ? -5.260 6.671 -17.766 1.00 84.69 91 ILE A O 1
ATOM 718 N N . LEU A 1 92 ? -4.724 5.826 -19.767 1.00 84.44 92 LEU A N 1
ATOM 719 C CA . LEU A 1 92 ? -5.335 4.514 -19.515 1.00 84.44 92 LEU A CA 1
ATOM 720 C C . LEU A 1 92 ? -4.391 3.546 -18.790 1.00 84.44 92 LEU A C 1
ATOM 722 O O . LEU A 1 92 ? -4.837 2.523 -18.275 1.00 84.44 92 LEU A O 1
ATOM 726 N N . LEU A 1 93 ? -3.097 3.858 -18.715 1.00 85.81 93 LEU A N 1
ATOM 727 C CA . LEU A 1 93 ? -2.101 2.983 -18.104 1.00 85.81 93 LEU A CA 1
ATOM 728 C C . LEU A 1 93 ? -2.399 2.680 -16.618 1.00 85.81 93 LEU A C 1
ATOM 730 O O . LEU A 1 93 ? -2.392 1.505 -16.243 1.00 85.81 93 LEU A O 1
ATOM 734 N N . PRO A 1 94 ? -2.768 3.675 -15.779 1.00 88.06 94 PRO A N 1
ATOM 735 C CA . PRO A 1 94 ? -3.148 3.424 -14.391 1.00 88.06 94 PRO A CA 1
ATOM 736 C C . PRO A 1 94 ? -4.427 2.594 -14.257 1.00 88.06 94 PRO A C 1
ATOM 738 O O . PRO A 1 94 ? -4.573 1.874 -13.276 1.00 88.06 94 PRO A O 1
ATOM 741 N N . PHE A 1 95 ? -5.345 2.658 -15.230 1.00 90.25 95 PHE A N 1
ATOM 742 C CA . PHE A 1 95 ? -6.562 1.838 -15.221 1.00 90.25 95 PHE A CA 1
ATOM 743 C C . PHE A 1 95 ? -6.243 0.357 -15.406 1.00 90.25 95 PHE A C 1
ATOM 745 O O . PHE A 1 95 ? -6.840 -0.491 -14.744 1.00 90.25 95 PHE A O 1
ATOM 752 N N . ILE A 1 96 ? -5.274 0.043 -16.264 1.00 89.00 96 ILE A N 1
ATOM 753 C CA . ILE A 1 96 ? -4.846 -1.338 -16.479 1.00 89.00 96 ILE A CA 1
ATOM 754 C C . ILE A 1 96 ? -4.125 -1.861 -15.231 1.00 89.00 96 ILE A C 1
ATOM 756 O O . ILE A 1 96 ? -4.430 -2.955 -14.758 1.00 89.00 96 ILE A O 1
ATOM 760 N N . GLY A 1 97 ? -3.247 -1.049 -14.631 1.00 90.38 97 GLY A N 1
ATOM 761 C CA . GLY A 1 97 ? -2.643 -1.362 -13.334 1.00 90.38 97 GLY A CA 1
ATOM 762 C C . GLY A 1 97 ? -3.687 -1.579 -12.238 1.00 90.38 97 GLY A C 1
ATOM 763 O O . GLY A 1 97 ? -3.620 -2.562 -11.501 1.00 90.38 97 GLY A O 1
ATOM 764 N N . ALA A 1 98 ? -4.697 -0.709 -12.167 1.00 92.38 98 ALA A N 1
ATOM 765 C CA . ALA A 1 98 ? -5.798 -0.829 -11.220 1.00 92.38 98 ALA A CA 1
ATOM 766 C C . ALA A 1 98 ? -6.595 -2.123 -11.426 1.00 92.38 98 ALA A C 1
ATOM 768 O O . ALA A 1 98 ? -6.957 -2.766 -10.445 1.00 92.38 98 ALA A O 1
ATOM 769 N N . PHE A 1 99 ? -6.819 -2.552 -12.672 1.00 94.31 99 PHE A N 1
ATOM 770 C CA . PHE A 1 99 ? -7.493 -3.817 -12.969 1.00 94.31 99 PHE A CA 1
ATOM 771 C C . PHE A 1 99 ? -6.690 -5.028 -12.471 1.00 94.31 99 PHE A C 1
ATOM 773 O O . PHE A 1 99 ? -7.251 -5.924 -11.840 1.00 94.31 99 PHE A O 1
ATOM 780 N N . VAL A 1 100 ? -5.368 -5.031 -12.672 1.00 93.31 100 VAL A N 1
ATOM 781 C CA . VAL A 1 100 ? -4.479 -6.079 -12.138 1.00 93.31 100 VAL A CA 1
ATOM 782 C C . VAL A 1 100 ? -4.500 -6.091 -10.606 1.00 93.31 100 VAL A C 1
ATOM 784 O O . VAL A 1 100 ? -4.648 -7.153 -9.996 1.00 93.31 100 VAL A O 1
ATOM 787 N N . GLY A 1 101 ? -4.420 -4.916 -9.975 1.00 92.81 101 GLY A N 1
ATOM 788 C CA . GLY A 1 101 ? -4.527 -4.778 -8.521 1.00 92.81 101 GLY A CA 1
ATOM 789 C C . GLY A 1 101 ? -5.876 -5.259 -7.977 1.00 92.81 101 GLY A C 1
ATOM 790 O O . GLY A 1 101 ? -5.919 -5.923 -6.944 1.00 92.81 101 GLY A O 1
ATOM 791 N N . LEU A 1 102 ? -6.971 -4.993 -8.695 1.00 94.19 102 LEU A N 1
ATOM 792 C CA . LEU A 1 102 ? -8.324 -5.434 -8.351 1.00 94.19 102 LEU A CA 1
ATOM 793 C C . LEU A 1 102 ? -8.442 -6.961 -8.413 1.00 94.19 102 LEU A C 1
ATOM 795 O O . LEU A 1 102 ? -8.921 -7.569 -7.458 1.00 94.19 102 LEU A O 1
ATOM 799 N N . MET A 1 103 ? -7.959 -7.593 -9.486 1.00 94.25 103 MET A N 1
ATOM 800 C CA . MET A 1 103 ? -7.952 -9.057 -9.621 1.00 94.25 103 MET A CA 1
ATOM 801 C C . MET A 1 103 ? -7.212 -9.734 -8.459 1.00 94.25 103 MET A C 1
ATOM 803 O O . MET A 1 103 ? -7.717 -10.687 -7.859 1.00 94.25 103 MET A O 1
ATOM 807 N N . LEU A 1 104 ? -6.044 -9.206 -8.087 1.00 92.00 104 LEU A N 1
ATOM 808 C CA . LEU A 1 104 ? -5.276 -9.701 -6.943 1.00 92.00 104 LEU A CA 1
ATOM 809 C C . LEU A 1 104 ? -5.971 -9.429 -5.608 1.00 92.00 104 LEU A C 1
ATOM 811 O O . LEU A 1 104 ? -5.989 -10.303 -4.740 1.00 92.00 104 LEU A O 1
ATOM 815 N N . GLY A 1 105 ? -6.579 -8.252 -5.460 1.00 91.50 105 GLY A N 1
ATOM 816 C CA . GLY A 1 105 ? -7.366 -7.878 -4.291 1.00 91.50 105 GLY A CA 1
ATOM 817 C C . GLY A 1 105 ? -8.553 -8.810 -4.059 1.00 91.50 105 GLY A C 1
ATOM 818 O O . GLY A 1 105 ? -8.802 -9.199 -2.922 1.00 91.50 105 GLY A O 1
ATOM 819 N N . ILE A 1 106 ? -9.239 -9.243 -5.122 1.00 92.12 106 ILE A N 1
ATOM 820 C CA . ILE A 1 106 ? -10.315 -10.241 -5.027 1.00 92.12 106 ILE A CA 1
ATOM 821 C C . ILE A 1 106 ? -9.756 -11.591 -4.569 1.00 92.12 106 ILE A C 1
ATOM 823 O O . ILE A 1 106 ? -10.306 -12.199 -3.652 1.00 92.12 106 ILE A O 1
ATOM 827 N N . CYS A 1 107 ? -8.656 -12.051 -5.169 1.00 91.00 107 CYS A N 1
ATOM 828 C CA . CYS A 1 107 ? -8.063 -13.350 -4.852 1.00 91.00 107 CYS A CA 1
ATOM 829 C C . CYS A 1 107 ? -7.587 -13.428 -3.388 1.00 91.00 107 CYS A C 1
ATOM 831 O O . CYS A 1 107 ? -8.006 -14.306 -2.630 1.00 91.00 107 CYS A O 1
ATOM 833 N N . ILE A 1 108 ? -6.765 -12.467 -2.956 1.00 89.69 108 ILE A N 1
ATOM 834 C CA . ILE A 1 108 ? -6.190 -12.437 -1.602 1.00 89.69 108 ILE A CA 1
ATOM 835 C C . ILE A 1 108 ? -7.249 -12.010 -0.572 1.00 89.69 108 ILE A C 1
ATOM 837 O O . ILE A 1 108 ? -7.319 -12.568 0.526 1.00 89.69 108 ILE A O 1
ATOM 841 N N . GLY A 1 109 ? -8.129 -11.071 -0.929 1.00 87.88 109 GLY A N 1
ATOM 842 C CA . GLY A 1 109 ? -9.220 -10.607 -0.072 1.00 87.88 109 GLY A CA 1
ATOM 843 C C . GLY A 1 109 ? -10.239 -11.701 0.248 1.00 87.88 109 GLY A C 1
ATOM 844 O O . GLY A 1 109 ? -10.695 -11.794 1.392 1.00 87.88 109 GLY A O 1
ATOM 845 N N . TYR A 1 110 ? -10.540 -12.587 -0.708 1.00 89.19 110 TYR A N 1
ATOM 846 C CA . TYR A 1 110 ? -11.428 -13.728 -0.476 1.00 89.19 110 TYR A CA 1
ATOM 847 C C . TYR A 1 110 ? -10.869 -14.707 0.569 1.00 89.19 110 TYR A C 1
ATOM 849 O O . TYR A 1 110 ? -11.617 -15.238 1.392 1.00 89.19 110 TYR A O 1
ATOM 857 N N . LEU A 1 111 ? -9.552 -14.930 0.568 1.00 86.88 111 LEU A N 1
ATOM 858 C CA . LEU A 1 111 ? -8.895 -15.815 1.532 1.00 86.88 111 LEU A CA 1
ATOM 859 C C . LEU A 1 111 ? -8.772 -15.157 2.908 1.00 86.88 111 LEU A C 1
ATOM 861 O O . LEU A 1 111 ? -9.049 -15.788 3.928 1.00 86.88 111 LEU A O 1
ATOM 865 N N . SER A 1 112 ? -8.398 -13.878 2.938 1.00 84.94 112 SER A N 1
ATOM 866 C CA . SER A 1 112 ? -8.143 -13.160 4.186 1.00 84.94 112 SER A CA 1
ATOM 867 C C . SER A 1 112 ? -9.422 -12.958 5.014 1.00 84.94 112 SER A C 1
ATOM 869 O O . SER A 1 112 ? -9.414 -13.132 6.230 1.00 84.94 112 SER A O 1
ATOM 871 N N . THR A 1 113 ? -10.567 -12.700 4.373 1.00 85.31 113 THR A N 1
ATOM 872 C CA . THR A 1 113 ? -11.857 -12.440 5.056 1.00 85.31 113 THR A CA 1
ATOM 873 C C . THR A 1 113 ? -12.454 -13.638 5.806 1.00 85.31 113 THR A C 1
ATOM 875 O O . THR A 1 113 ? -13.420 -13.479 6.550 1.00 85.31 113 THR A O 1
ATOM 878 N N . LYS A 1 114 ? -11.880 -14.842 5.678 1.00 85.88 114 LYS A N 1
ATOM 879 C CA . LYS A 1 114 ? -12.343 -16.043 6.400 1.00 85.88 114 LYS A CA 1
ATOM 880 C C . LYS A 1 114 ? -12.064 -16.003 7.907 1.00 85.88 114 LYS A C 1
ATOM 882 O O . LYS A 1 114 ? -12.600 -16.830 8.643 1.00 85.88 114 LYS A O 1
ATOM 887 N N . ARG A 1 115 ? -11.216 -15.087 8.381 1.00 82.62 115 ARG A N 1
ATOM 888 C CA . ARG A 1 115 ? -10.900 -14.895 9.803 1.00 82.62 115 ARG A CA 1
ATOM 889 C C . ARG A 1 115 ? -11.108 -13.429 10.173 1.00 82.62 115 ARG A C 1
ATOM 891 O O . ARG A 1 115 ? -10.808 -12.548 9.380 1.00 82.62 115 ARG A O 1
ATOM 898 N N . LEU A 1 116 ? -11.617 -13.182 11.378 1.00 80.00 116 LEU A N 1
ATOM 899 C CA . LEU A 1 116 ? -11.839 -11.840 11.925 1.00 80.00 116 LEU A CA 1
ATOM 900 C C . LEU A 1 116 ? -10.779 -11.523 12.987 1.00 80.00 116 LEU A C 1
ATOM 902 O O . LEU A 1 116 ? -10.164 -12.428 13.555 1.00 80.00 116 LEU A O 1
ATOM 906 N N . GLY A 1 117 ? -10.586 -10.243 13.284 1.00 83.00 117 GLY A N 1
ATOM 907 C CA . GLY A 1 117 ? -9.696 -9.789 14.347 1.00 83.00 117 GLY A CA 1
ATOM 908 C C . GLY A 1 117 ? -8.229 -9.735 13.928 1.00 83.00 117 GLY A C 1
ATOM 909 O O . GLY A 1 117 ? -7.870 -9.496 12.776 1.00 83.00 117 GLY A O 1
ATOM 910 N N . THR A 1 118 ? -7.350 -9.992 14.891 1.00 85.25 118 THR A N 1
ATOM 911 C CA . THR A 1 118 ? -5.889 -9.960 14.713 1.00 85.25 118 THR A CA 1
ATOM 912 C C . THR A 1 118 ? -5.377 -11.017 13.730 1.00 85.25 118 THR A C 1
ATOM 914 O O . THR A 1 118 ? -4.360 -10.801 13.072 1.00 85.25 118 THR A O 1
ATOM 917 N N . ALA A 1 119 ? -6.104 -12.127 13.560 1.00 87.75 119 ALA A N 1
ATOM 918 C CA . ALA A 1 119 ? -5.779 -13.158 12.576 1.00 87.75 119 ALA A CA 1
ATOM 919 C C . ALA A 1 119 ? -5.829 -12.627 11.131 1.00 87.75 119 ALA A C 1
ATOM 921 O O . ALA A 1 119 ? -4.958 -12.964 10.334 1.00 87.75 119 ALA A O 1
ATOM 922 N N . PHE A 1 120 ? -6.791 -11.756 10.803 1.00 87.25 120 PHE A N 1
ATOM 923 C CA . PHE A 1 120 ? -6.882 -11.107 9.488 1.00 87.25 120 PHE A CA 1
ATOM 924 C C . PHE A 1 120 ? -5.646 -10.247 9.195 1.00 87.25 120 PHE A C 1
ATOM 926 O O . PHE A 1 120 ? -5.058 -10.331 8.113 1.00 87.25 120 PHE A O 1
ATOM 933 N N . ALA A 1 121 ? -5.206 -9.476 10.194 1.00 88.81 121 ALA A N 1
ATOM 934 C CA . ALA A 1 121 ? -4.017 -8.641 10.086 1.00 88.81 121 ALA A CA 1
ATOM 935 C C . ALA A 1 121 ? -2.759 -9.489 9.838 1.00 88.81 121 ALA A C 1
ATOM 937 O O . ALA A 1 121 ? -2.034 -9.226 8.878 1.00 88.81 121 ALA A O 1
ATOM 938 N N . MET A 1 122 ? -2.557 -10.547 10.634 1.00 91.31 122 MET A N 1
ATOM 939 C CA . MET A 1 122 ? -1.412 -11.460 10.508 1.00 91.31 122 MET A CA 1
ATOM 940 C C . MET A 1 122 ? -1.369 -12.177 9.156 1.00 91.31 122 MET A C 1
ATOM 942 O O . MET A 1 122 ? -0.303 -12.269 8.555 1.00 91.31 122 MET A O 1
ATOM 946 N N . ILE A 1 123 ? -2.513 -12.642 8.644 1.00 90.94 123 ILE A N 1
ATOM 947 C CA . ILE A 1 123 ? -2.587 -13.284 7.322 1.00 90.94 123 ILE A CA 1
ATOM 948 C C . ILE A 1 123 ? -2.199 -12.286 6.224 1.00 90.94 123 ILE A C 1
ATOM 950 O O . ILE A 1 123 ? -1.373 -12.601 5.370 1.00 90.94 123 ILE A O 1
ATOM 954 N N . SER A 1 124 ? -2.751 -11.068 6.259 1.00 90.25 124 SER A N 1
ATOM 955 C CA . SER A 1 124 ? -2.443 -10.044 5.252 1.00 90.25 124 SER A CA 1
ATOM 956 C C . SER A 1 124 ? -0.972 -9.612 5.267 1.00 90.25 124 SER A C 1
ATOM 958 O O . SER A 1 124 ? -0.387 -9.417 4.205 1.00 90.25 124 SER A O 1
ATOM 960 N N . LEU A 1 125 ? -0.358 -9.529 6.453 1.00 91.00 125 LEU A N 1
ATOM 961 C CA . LEU A 1 125 ? 1.068 -9.245 6.613 1.00 91.00 125 LEU A CA 1
ATOM 962 C C . LEU A 1 125 ? 1.925 -10.415 6.115 1.00 91.00 125 LEU A C 1
ATOM 964 O O . LEU A 1 125 ? 2.897 -10.194 5.401 1.00 91.00 125 LEU A O 1
ATOM 968 N N . GLY A 1 126 ? 1.528 -11.657 6.405 1.00 91.88 126 GLY A N 1
ATOM 969 C CA . GLY A 1 126 ? 2.198 -12.849 5.884 1.00 91.88 126 GLY A CA 1
ATOM 970 C C . GLY A 1 126 ? 2.236 -12.887 4.354 1.00 91.88 126 GLY A C 1
ATOM 971 O O . GLY A 1 126 ? 3.265 -13.229 3.777 1.00 91.88 126 GLY A O 1
ATOM 972 N N . PHE A 1 127 ? 1.159 -12.464 3.682 1.00 91.38 127 PHE A N 1
ATOM 973 C CA . PHE A 1 127 ? 1.168 -12.300 2.226 1.00 91.38 127 PHE A CA 1
ATOM 974 C C . PHE A 1 127 ? 2.123 -11.191 1.761 1.00 91.38 127 PHE A C 1
ATOM 976 O O . PHE A 1 127 ? 2.795 -11.380 0.748 1.00 91.38 127 PHE A O 1
ATOM 983 N N . CYS A 1 128 ? 2.219 -10.064 2.482 1.00 90.81 128 CYS A N 1
ATOM 984 C CA . CYS A 1 128 ? 3.159 -8.985 2.140 1.00 90.81 128 CYS A CA 1
ATOM 985 C C . CYS A 1 128 ? 4.598 -9.492 2.158 1.00 90.81 128 CYS A C 1
ATOM 987 O O . CYS A 1 128 ? 5.340 -9.297 1.194 1.00 90.81 128 CYS A O 1
ATOM 989 N N . GLU A 1 129 ? 4.966 -10.184 3.232 1.00 92.31 129 GLU A N 1
ATOM 990 C CA . GLU A 1 129 ? 6.303 -10.747 3.405 1.00 92.31 129 GLU A CA 1
ATOM 991 C C . GLU A 1 129 ? 6.593 -11.839 2.371 1.00 92.31 129 GLU A C 1
ATOM 993 O O . GLU A 1 129 ? 7.662 -11.849 1.767 1.00 92.31 129 GLU A O 1
ATOM 998 N N . LEU A 1 130 ? 5.624 -12.713 2.080 1.00 92.62 130 LEU A N 1
ATOM 999 C CA . LEU A 1 130 ? 5.774 -13.756 1.063 1.00 92.62 130 LEU A CA 1
ATOM 1000 C C . LEU A 1 130 ? 6.053 -13.165 -0.324 1.00 92.62 130 LEU A C 1
ATOM 1002 O O . LEU A 1 130 ? 6.968 -13.622 -1.009 1.00 92.62 130 LEU A O 1
ATOM 1006 N N . VAL A 1 131 ? 5.296 -12.143 -0.740 1.00 91.62 131 VAL A N 1
ATOM 1007 C CA . VAL A 1 131 ? 5.507 -11.489 -2.042 1.00 91.62 131 VAL A CA 1
ATOM 1008 C C . VAL A 1 131 ? 6.853 -10.769 -2.074 1.00 91.62 131 VAL A C 1
ATOM 1010 O O . VAL A 1 131 ? 7.569 -10.872 -3.066 1.00 91.62 131 VAL A O 1
ATOM 1013 N N . THR A 1 132 ? 7.229 -10.101 -0.985 1.00 90.06 132 THR A N 1
ATOM 1014 C CA . THR A 1 132 ? 8.521 -9.406 -0.866 1.00 90.06 132 THR A CA 1
ATOM 1015 C C . THR A 1 132 ? 9.700 -10.378 -0.948 1.00 90.06 132 THR A C 1
ATOM 1017 O O . THR A 1 132 ? 10.674 -10.128 -1.655 1.00 90.06 132 THR A O 1
ATOM 1020 N N . ALA A 1 133 ? 9.609 -11.531 -0.285 1.00 91.19 133 ALA A N 1
ATOM 1021 C CA . ALA A 1 133 ? 10.631 -12.567 -0.376 1.00 91.19 133 ALA A CA 1
ATOM 1022 C 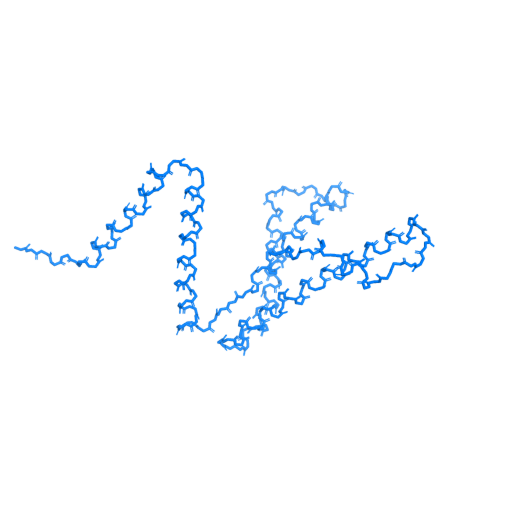C . ALA A 1 133 ? 10.740 -13.131 -1.804 1.00 91.19 133 ALA A C 1
ATOM 1024 O O . ALA A 1 133 ? 11.844 -13.301 -2.324 1.00 91.19 133 ALA A O 1
ATOM 1025 N N . LEU A 1 134 ? 9.603 -13.373 -2.467 1.00 91.25 134 LEU A N 1
ATOM 1026 C CA . LEU A 1 134 ? 9.549 -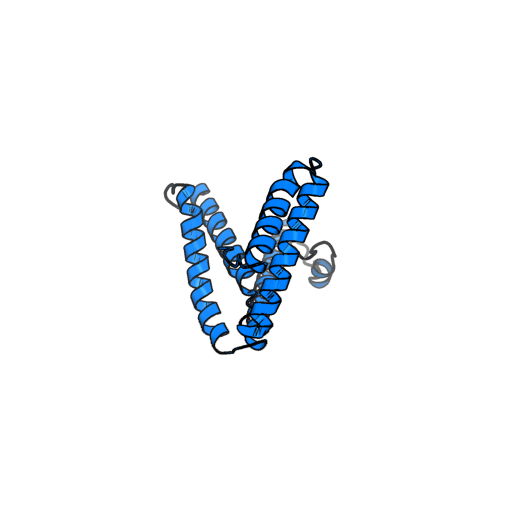13.848 -3.853 1.00 91.25 134 LEU A CA 1
ATOM 1027 C C . LEU A 1 134 ? 10.203 -12.872 -4.835 1.00 91.25 134 LEU A C 1
ATOM 1029 O O . LEU A 1 134 ? 10.977 -13.303 -5.693 1.00 91.25 134 LEU A O 1
ATOM 1033 N N . THR A 1 135 ? 9.930 -11.569 -4.714 1.00 88.81 135 THR A N 1
ATOM 1034 C CA . THR A 1 135 ? 10.545 -10.563 -5.592 1.00 88.81 135 THR A CA 1
ATOM 1035 C C . THR A 1 135 ? 12.052 -10.474 -5.367 1.00 88.81 135 THR A C 1
ATOM 1037 O O . THR A 1 135 ? 12.804 -10.431 -6.342 1.00 88.81 135 THR A O 1
ATOM 1040 N N . LEU A 1 136 ? 12.515 -10.531 -4.115 1.00 87.06 136 LEU A N 1
ATOM 1041 C CA . LEU A 1 136 ? 13.941 -10.511 -3.787 1.00 87.06 136 LEU A CA 1
ATOM 1042 C C . LEU A 1 136 ? 14.672 -11.724 -4.382 1.00 87.06 136 LEU A C 1
ATOM 1044 O O . LEU A 1 136 ? 15.681 -11.559 -5.069 1.00 87.06 136 LEU A O 1
ATOM 1048 N N . ILE A 1 137 ? 14.137 -12.935 -4.192 1.00 88.38 137 ILE A N 1
ATOM 1049 C CA . ILE A 1 137 ? 14.715 -14.173 -4.741 1.00 88.3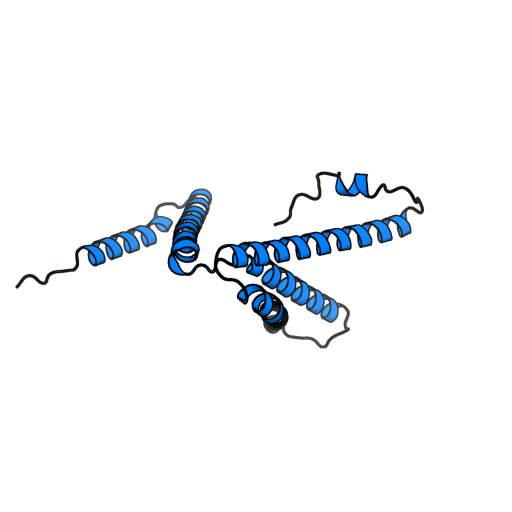8 137 ILE A CA 1
ATOM 1050 C C . ILE A 1 137 ? 14.791 -14.111 -6.273 1.00 88.38 137 ILE A C 1
ATOM 1052 O O . ILE A 1 137 ? 15.807 -14.486 -6.861 1.00 88.38 137 ILE A O 1
ATOM 1056 N N . PHE A 1 138 ? 13.744 -13.603 -6.927 1.00 84.81 138 PHE A N 1
ATOM 1057 C CA . PHE A 1 138 ? 13.707 -13.464 -8.382 1.00 84.81 138 PHE A CA 1
ATOM 1058 C C . PHE A 1 138 ? 14.783 -12.501 -8.910 1.00 84.81 138 PHE A C 1
ATOM 1060 O O . PHE A 1 138 ? 15.487 -12.825 -9.869 1.00 84.81 138 PHE A O 1
ATOM 1067 N N . VAL A 1 139 ? 14.961 -11.344 -8.264 1.00 84.25 139 VAL A N 1
ATOM 1068 C CA . VAL A 1 139 ? 16.000 -10.368 -8.636 1.00 84.25 139 VAL A CA 1
ATOM 1069 C C . VAL A 1 139 ? 17.396 -10.963 -8.460 1.00 84.25 139 VAL A C 1
ATOM 1071 O O . VAL A 1 139 ? 18.226 -10.852 -9.363 1.00 84.25 139 VAL A O 1
ATOM 1074 N N . VAL A 1 140 ? 17.646 -11.654 -7.346 1.00 82.56 140 VAL A N 1
ATOM 1075 C CA . VAL A 1 140 ? 18.928 -12.330 -7.092 1.00 82.56 140 VAL A CA 1
ATOM 1076 C C . VAL A 1 140 ? 19.212 -13.389 -8.158 1.00 82.56 140 VAL A C 1
ATOM 1078 O O . VAL A 1 140 ? 20.319 -13.439 -8.693 1.00 82.56 140 VAL A O 1
ATOM 1081 N N . PHE A 1 141 ? 18.216 -14.192 -8.536 1.00 83.00 141 PHE A N 1
ATOM 1082 C CA . PHE A 1 141 ? 18.370 -15.196 -9.588 1.00 83.00 141 PHE A CA 1
ATOM 1083 C C . PHE A 1 141 ? 18.759 -14.579 -10.943 1.00 83.00 141 PHE A C 1
ATOM 1085 O O . PHE A 1 141 ? 19.684 -15.063 -11.602 1.00 83.00 141 PHE A O 1
ATOM 1092 N N . LEU A 1 142 ? 18.102 -13.488 -11.356 1.00 80.25 142 LEU A N 1
ATOM 1093 C CA . LEU A 1 142 ? 18.434 -12.787 -12.602 1.00 80.25 142 LEU A CA 1
ATOM 1094 C C . LEU A 1 142 ? 19.837 -12.168 -12.566 1.00 80.25 142 LEU A C 1
ATOM 1096 O O . LEU A 1 142 ? 20.559 -12.223 -13.567 1.00 80.25 142 LEU A O 1
ATOM 1100 N N . MET A 1 143 ? 20.241 -11.626 -11.417 1.00 71.88 143 MET A N 1
ATOM 1101 C CA . MET A 1 143 ? 21.578 -11.067 -11.218 1.00 71.88 143 MET A CA 1
ATOM 1102 C C . MET A 1 143 ? 22.655 -12.146 -11.330 1.00 71.88 143 MET A C 1
ATOM 1104 O O . MET A 1 143 ? 23.619 -11.968 -12.073 1.00 71.88 143 MET A O 1
ATOM 1108 N N . VAL A 1 144 ? 22.463 -13.301 -10.686 1.00 74.12 144 VAL A N 1
ATOM 1109 C CA . VAL A 1 144 ? 23.403 -14.431 -10.766 1.00 74.12 144 VAL A CA 1
ATOM 1110 C C . VAL A 1 144 ? 23.495 -14.978 -12.193 1.00 74.12 144 VAL A C 1
ATOM 1112 O O . VAL A 1 144 ? 24.597 -15.198 -12.690 1.00 74.12 144 VAL A O 1
ATOM 1115 N N . LYS A 1 145 ? 22.367 -15.131 -12.902 1.00 73.69 145 LYS A N 1
ATOM 1116 C CA . LYS A 1 145 ? 22.356 -15.576 -14.308 1.00 73.69 145 LYS A CA 1
ATOM 1117 C C . LYS A 1 145 ? 23.109 -14.610 -15.229 1.00 73.69 145 LYS A C 1
ATOM 1119 O O . LYS A 1 145 ? 23.811 -15.044 -16.141 1.00 73.69 145 LYS A O 1
ATOM 1124 N N . THR A 1 146 ? 22.967 -13.308 -14.990 1.00 69.31 146 THR A N 1
ATOM 1125 C CA . THR A 1 146 ? 23.652 -12.263 -15.763 1.00 69.31 146 THR A CA 1
ATOM 1126 C C . THR A 1 146 ? 25.148 -12.236 -15.452 1.00 69.31 146 THR A C 1
ATOM 1128 O O . THR A 1 146 ? 25.956 -12.200 -16.376 1.00 69.31 146 THR A O 1
ATOM 1131 N N . ALA A 1 147 ? 25.527 -12.351 -14.176 1.00 68.12 147 ALA A N 1
ATOM 1132 C CA . ALA A 1 147 ? 26.922 -12.441 -13.749 1.00 68.12 147 ALA A CA 1
ATOM 1133 C C . ALA A 1 147 ? 27.619 -13.689 -14.317 1.00 68.12 147 ALA A C 1
ATOM 1135 O O . ALA A 1 147 ? 28.713 -13.586 -14.863 1.00 68.12 147 ALA A O 1
ATOM 1136 N N . TYR A 1 148 ? 26.962 -14.852 -14.289 1.00 68.19 148 TYR A N 1
ATOM 1137 C CA . TYR A 1 148 ? 27.507 -16.079 -14.877 1.00 68.19 148 TYR A CA 1
ATOM 1138 C C . TYR A 1 148 ? 27.807 -15.919 -16.376 1.00 68.19 148 TYR A C 1
ATOM 1140 O O . TYR A 1 148 ? 28.849 -16.360 -16.856 1.00 68.19 148 TYR A O 1
ATOM 1148 N N . LYS A 1 149 ? 26.927 -15.225 -17.112 1.00 67.75 149 LYS A N 1
ATOM 1149 C CA . LYS A 1 149 ? 27.090 -14.972 -18.550 1.00 67.75 149 LYS A CA 1
ATOM 1150 C C . LYS A 1 149 ? 28.250 -14.020 -18.881 1.00 67.75 149 LYS A C 1
ATOM 1152 O O . LYS A 1 149 ? 28.748 -14.065 -20.001 1.00 67.75 149 LYS A O 1
ATOM 1157 N N . LEU A 1 150 ? 28.661 -13.168 -17.939 1.00 69.06 150 LEU A N 1
ATOM 1158 C CA . LEU A 1 150 ? 29.705 -12.155 -18.133 1.00 69.06 150 LEU A CA 1
ATOM 1159 C C . LEU A 1 150 ? 31.084 -12.611 -17.636 1.00 69.06 150 LEU A C 1
ATOM 1161 O O . LEU A 1 150 ? 32.086 -12.273 -18.258 1.00 69.06 150 LEU A O 1
ATOM 1165 N N . THR A 1 151 ? 31.146 -13.370 -16.539 1.00 63.72 151 THR A N 1
ATOM 1166 C CA . THR A 1 151 ? 32.410 -13.652 -15.833 1.00 63.72 151 THR A CA 1
ATOM 1167 C C . THR A 1 151 ? 32.879 -15.102 -15.963 1.00 63.72 151 THR A C 1
ATOM 1169 O O . THR A 1 151 ? 34.036 -15.381 -15.668 1.00 63.72 151 THR A O 1
ATOM 1172 N N . GLY A 1 152 ? 32.016 -16.042 -16.373 1.00 63.38 152 GLY A N 1
ATOM 1173 C CA . GLY A 1 152 ? 32.371 -17.460 -16.562 1.00 63.38 152 GLY A CA 1
ATOM 1174 C C . GLY A 1 152 ? 32.843 -18.214 -15.305 1.00 63.38 152 GLY A C 1
ATOM 1175 O O . GLY A 1 152 ? 33.139 -19.403 -15.388 1.00 63.38 152 GLY A O 1
ATOM 1176 N N . LEU A 1 153 ? 32.906 -17.555 -14.143 1.00 58.00 153 LEU A N 1
ATOM 1177 C CA . LEU A 1 153 ? 33.340 -18.120 -12.868 1.00 58.00 153 LEU A CA 1
ATOM 1178 C C . LEU A 1 153 ? 32.127 -18.532 -12.028 1.00 58.00 153 LEU A C 1
ATOM 1180 O O . LEU A 1 153 ? 31.200 -17.756 -11.803 1.00 58.00 153 LEU A O 1
ATOM 1184 N N . GLN A 1 154 ? 32.161 -19.783 -11.575 1.00 58.25 154 GLN A N 1
ATOM 1185 C CA . GLN A 1 154 ? 31.072 -20.498 -10.902 1.00 58.25 154 GLN A CA 1
ATOM 1186 C C . GLN A 1 154 ? 30.927 -20.132 -9.412 1.00 58.25 154 GLN A C 1
ATOM 1188 O O . GLN A 1 154 ? 29.987 -20.575 -8.754 1.00 58.25 154 GLN A O 1
ATOM 1193 N N . GLU A 1 155 ? 31.834 -19.313 -8.877 1.00 56.16 155 GLU A N 1
ATOM 1194 C CA . GLU A 1 155 ? 31.869 -18.940 -7.465 1.00 56.16 155 GLU A CA 1
ATOM 1195 C C . GLU A 1 155 ? 31.291 -17.548 -7.227 1.00 56.16 155 GLU A C 1
ATOM 1197 O O . GLU A 1 155 ? 32.003 -16.562 -7.060 1.00 56.16 155 GLU A O 1
ATOM 1202 N N . MET A 1 156 ? 29.968 -17.469 -7.146 1.00 57.25 156 MET A N 1
ATOM 1203 C CA . MET A 1 156 ? 29.347 -16.460 -6.296 1.00 57.25 156 MET A CA 1
ATOM 1204 C C . MET A 1 156 ? 28.581 -17.209 -5.221 1.00 57.25 156 MET A C 1
ATOM 1206 O O . MET A 1 156 ? 27.503 -17.745 -5.475 1.00 57.25 156 MET A O 1
ATOM 1210 N N . ASN A 1 157 ? 29.162 -17.288 -4.021 1.00 55.97 157 ASN A N 1
ATOM 1211 C CA . ASN A 1 157 ? 28.469 -17.831 -2.862 1.00 55.97 157 ASN A CA 1
ATOM 1212 C C . ASN A 1 157 ? 27.153 -17.068 -2.685 1.00 55.97 157 ASN A C 1
ATOM 1214 O O . ASN A 1 157 ? 27.147 -15.884 -2.349 1.00 55.97 157 ASN A O 1
ATOM 1218 N N . PHE A 1 158 ? 26.037 -17.765 -2.899 1.00 58.38 158 PHE A N 1
ATOM 1219 C CA . PHE A 1 158 ? 24.677 -17.239 -2.759 1.00 58.38 158 PHE A CA 1
ATOM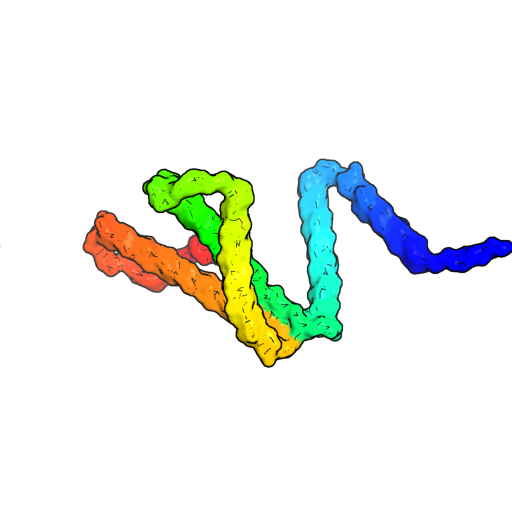 1220 C C . PHE A 1 158 ? 24.476 -16.561 -1.391 1.00 58.38 158 PHE A C 1
ATOM 1222 O O . PHE A 1 158 ? 23.808 -15.538 -1.280 1.00 58.38 158 PHE A O 1
ATOM 1229 N N . LEU A 1 159 ? 25.152 -17.080 -0.360 1.00 53.75 159 LEU A N 1
ATOM 1230 C CA . LEU A 1 159 ? 25.157 -16.529 0.994 1.00 53.75 159 LEU A CA 1
ATOM 1231 C C . LEU A 1 159 ? 25.938 -15.213 1.141 1.00 53.75 159 LEU A C 1
ATOM 1233 O O . LEU A 1 159 ? 25.555 -14.396 1.968 1.00 53.75 159 LEU A O 1
ATOM 1237 N N . ALA A 1 160 ? 26.986 -14.969 0.347 1.00 56.50 160 ALA A N 1
ATOM 1238 C CA . ALA A 1 160 ? 27.751 -13.720 0.404 1.00 56.50 160 ALA A CA 1
ATOM 1239 C C . ALA A 1 160 ? 26.997 -12.550 -0.254 1.00 56.50 160 ALA A C 1
ATOM 1241 O O . ALA A 1 160 ? 27.080 -11.424 0.225 1.00 56.50 160 ALA A O 1
ATOM 1242 N N . LEU A 1 161 ? 26.212 -12.821 -1.304 1.00 57.69 161 LEU A N 1
ATOM 1243 C CA . LEU A 1 161 ? 25.376 -11.818 -1.977 1.00 57.69 161 LEU A CA 1
ATOM 1244 C C . LEU A 1 161 ? 24.143 -11.430 -1.139 1.00 57.69 161 LEU A C 1
ATOM 1246 O O . LEU A 1 161 ? 23.731 -10.276 -1.153 1.00 57.69 161 LEU A O 1
ATOM 1250 N N . LEU A 1 162 ? 23.569 -12.383 -0.392 1.00 54.41 162 LEU A N 1
ATOM 1251 C CA . LEU A 1 162 ? 22.479 -12.111 0.554 1.00 54.41 162 LEU A CA 1
ATOM 1252 C C . LEU A 1 162 ? 22.965 -11.407 1.838 1.00 54.41 162 LEU A C 1
ATOM 1254 O O . LEU A 1 162 ? 22.197 -10.668 2.446 1.00 54.41 162 LEU A O 1
ATOM 1258 N N . MET A 1 163 ? 24.224 -11.626 2.246 1.00 53.97 163 MET A N 1
ATOM 1259 C CA . MET A 1 163 ? 24.865 -10.966 3.398 1.00 53.97 163 MET A CA 1
ATOM 1260 C C . MET A 1 163 ? 25.447 -9.579 3.078 1.00 53.97 163 MET A C 1
ATOM 1262 O O . MET A 1 163 ? 25.776 -8.847 4.014 1.00 53.97 163 MET A O 1
ATOM 1266 N N . ASP A 1 164 ? 25.578 -9.185 1.802 1.00 49.53 164 ASP A N 1
ATOM 1267 C CA . AS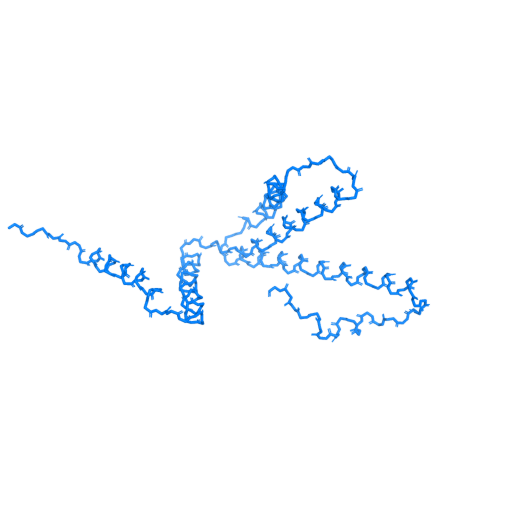P A 1 164 ? 25.957 -7.809 1.467 1.00 49.53 164 ASP A CA 1
ATOM 1268 C C . ASP A 1 164 ? 24.812 -6.875 1.874 1.00 49.53 164 ASP A C 1
ATOM 1270 O O . ASP A 1 164 ? 23.740 -6.823 1.268 1.00 49.53 164 ASP A O 1
ATOM 1274 N N . HIS A 1 165 ? 25.054 -6.134 2.952 1.00 49.12 165 HIS A N 1
ATOM 1275 C CA . HIS A 1 165 ? 24.111 -5.309 3.712 1.00 49.12 165 HIS A CA 1
ATOM 1276 C C . HIS A 1 165 ? 23.467 -4.153 2.901 1.00 49.12 165 HIS A C 1
ATOM 1278 O O . HIS A 1 165 ? 22.801 -3.279 3.468 1.00 49.12 165 HIS A O 1
ATOM 1284 N N . LYS A 1 166 ? 23.689 -4.126 1.578 1.00 44.00 166 LYS A N 1
ATOM 1285 C CA . LYS A 1 166 ? 23.168 -3.173 0.593 1.00 44.00 166 LYS A CA 1
ATOM 1286 C C . LYS A 1 166 ? 21.790 -3.524 0.041 1.00 44.00 166 LYS A C 1
ATOM 1288 O O . LYS A 1 166 ? 21.147 -2.632 -0.505 1.00 44.00 166 LYS A O 1
ATOM 1293 N N . VAL A 1 167 ? 21.279 -4.740 0.249 1.00 50.56 167 VAL A N 1
ATOM 1294 C CA . VAL A 1 167 ? 19.842 -5.030 0.072 1.00 50.56 167 VAL A CA 1
ATOM 1295 C C . VAL A 1 167 ? 19.101 -4.604 1.342 1.00 50.56 167 VAL A C 1
ATOM 1297 O O . VAL A 1 167 ? 18.497 -5.396 2.060 1.00 50.56 167 VAL A O 1
ATOM 1300 N N . LYS A 1 168 ? 19.217 -3.320 1.689 1.00 43.62 168 LYS A N 1
ATOM 1301 C CA . LYS A 1 168 ? 18.407 -2.724 2.749 1.00 43.62 168 LYS A CA 1
ATOM 1302 C C . LYS A 1 168 ? 16.974 -2.698 2.235 1.00 43.62 168 LYS A C 1
ATOM 1304 O O . LYS A 1 168 ? 16.750 -2.150 1.160 1.00 43.62 168 LYS A O 1
ATOM 1309 N N . PHE A 1 169 ? 16.063 -3.309 2.994 1.00 44.03 169 PHE A N 1
ATOM 1310 C CA . PHE A 1 169 ? 14.609 -3.205 2.871 1.00 44.03 169 PHE A CA 1
ATOM 1311 C C . PHE A 1 169 ? 14.197 -1.907 2.161 1.00 44.03 169 PHE A C 1
ATOM 1313 O O . PHE A 1 169 ? 14.260 -0.827 2.744 1.00 44.03 169 PHE A O 1
ATOM 1320 N N . ILE A 1 170 ? 13.822 -2.017 0.885 1.00 38.03 170 ILE A N 1
ATOM 1321 C CA . ILE A 1 170 ? 13.034 -0.992 0.204 1.00 38.03 170 ILE A CA 1
ATOM 1322 C C . ILE A 1 170 ? 11.587 -1.425 0.399 1.00 38.03 170 ILE A C 1
ATOM 1324 O O . ILE A 1 170 ? 10.987 -2.062 -0.464 1.00 38.03 170 ILE A O 1
ATOM 1328 N N . ILE A 1 171 ? 11.097 -1.135 1.603 1.00 42.94 171 ILE A N 1
ATOM 1329 C CA . ILE A 1 171 ? 9.710 -0.785 1.906 1.00 42.94 171 ILE A CA 1
ATOM 1330 C C . ILE A 1 171 ? 9.785 0.349 2.927 1.00 42.94 171 ILE A C 1
ATOM 1332 O O . ILE A 1 171 ? 10.503 0.169 3.937 1.00 42.94 171 ILE A O 1
#